Protein AF-A0A183DJX6-F1 (afdb_monomer_lite)

Organism: NCBI:txid637853

pLDDT: mean 77.95, std 17.86, range [21.83, 93.38]

Secondary structure (DSSP, 8-state):
-HHHHHHTT-------------GGGS-HHHHHHHHHHHHHHHHHTT--BTTTB-----TT--HHHHHHHHHHHHHTTSTT-TTGGGG-SS--GGGT--HHHHHHHHHS---S----

Structure (mmCIF, N/CA/C/O backbone):
data_AF-A0A183DJX6-F1
#
_entry.id   AF-A0A183DJX6-F1
#
loop_
_atom_site.group_PDB
_atom_site.id
_atom_site.type_symbol
_atom_site.label_atom_id
_atom_site.label_alt_id
_atom_site.label_comp_id
_atom_site.label_asym_id
_atom_site.label_entity_id
_atom_site.label_seq_id
_atom_site.pdbx_PDB_ins_code
_atom_site.Cartn_x
_atom_site.Cartn_y
_atom_site.Cartn_z
_atom_site.occupancy
_atom_site.B_iso_or_equiv
_atom_site.auth_seq_id
_atom_site.auth_comp_id
_atom_site.auth_asym_id
_atom_site.auth_atom_id
_atom_site.pdbx_PDB_model_num
ATOM 1 N N . MET A 1 1 ? 10.199 12.343 -1.293 1.00 81.25 1 MET A N 1
ATOM 2 C CA . MET A 1 1 ? 11.125 11.190 -1.149 1.00 81.25 1 MET A CA 1
ATOM 3 C C . MET A 1 1 ? 12.260 11.172 -2.176 1.00 81.25 1 MET A C 1
ATOM 5 O O . MET A 1 1 ? 13.326 10.676 -1.841 1.00 81.25 1 MET A O 1
ATOM 9 N N . THR A 1 2 ? 12.103 11.787 -3.354 1.00 85.50 2 THR A N 1
ATOM 10 C CA . THR A 1 2 ? 13.081 11.759 -4.461 1.00 85.50 2 THR A CA 1
ATOM 11 C C . THR A 1 2 ? 14.507 12.146 -4.058 1.00 85.50 2 THR A C 1
ATOM 13 O O . THR A 1 2 ? 15.436 11.381 -4.288 1.00 85.50 2 THR A O 1
ATOM 16 N N . TYR A 1 3 ? 14.692 13.286 -3.381 1.00 87.75 3 TYR A N 1
ATOM 17 C CA . TYR A 1 3 ? 16.031 13.732 -2.968 1.00 87.75 3 TYR A CA 1
ATOM 18 C C . TYR A 1 3 ? 16.688 12.803 -1.940 1.00 87.75 3 TYR A C 1
ATOM 20 O O . TYR A 1 3 ? 17.897 12.604 -1.975 1.00 87.75 3 TYR A O 1
ATOM 28 N N . LYS A 1 4 ? 15.901 12.183 -1.052 1.00 82.75 4 LYS A N 1
ATOM 29 C CA . LYS A 1 4 ? 16.416 11.230 -0.059 1.00 82.75 4 LYS A CA 1
ATOM 30 C C . LYS A 1 4 ? 16.938 9.962 -0.739 1.00 82.75 4 LYS A C 1
ATOM 32 O O . LYS A 1 4 ? 18.024 9.500 -0.409 1.00 82.75 4 LYS A O 1
ATOM 37 N N . CYS A 1 5 ? 16.187 9.437 -1.708 1.00 83.81 5 CYS A N 1
ATOM 38 C CA . CYS A 1 5 ? 16.594 8.272 -2.495 1.00 83.81 5 CYS A CA 1
ATOM 39 C C . CYS A 1 5 ? 17.834 8.571 -3.351 1.00 83.81 5 CYS A C 1
ATOM 41 O O . CYS A 1 5 ? 18.732 7.737 -3.413 1.00 83.81 5 CYS A O 1
ATOM 43 N N . ALA A 1 6 ? 17.935 9.783 -3.913 1.00 89.19 6 ALA A N 1
ATOM 44 C CA . ALA A 1 6 ? 19.111 10.218 -4.667 1.00 89.19 6 ALA A CA 1
ATOM 45 C C . ALA A 1 6 ? 20.386 10.257 -3.805 1.00 89.19 6 ALA A C 1
ATOM 47 O O . ALA A 1 6 ? 21.426 9.769 -4.236 1.00 89.19 6 ALA A O 1
ATOM 48 N N . VAL A 1 7 ? 20.301 10.776 -2.574 1.00 90.81 7 VAL A N 1
ATOM 49 C CA . VAL A 1 7 ? 21.437 10.807 -1.631 1.00 90.81 7 VAL A CA 1
ATOM 50 C C . VAL A 1 7 ? 21.836 9.400 -1.174 1.00 90.81 7 VAL A C 1
ATOM 52 O O . VAL A 1 7 ? 23.016 9.120 -1.006 1.00 90.81 7 VAL A O 1
ATOM 55 N N . ALA A 1 8 ? 20.866 8.502 -0.989 1.00 86.75 8 ALA A N 1
ATOM 56 C CA . ALA A 1 8 ? 21.113 7.125 -0.561 1.00 86.75 8 ALA A CA 1
ATOM 57 C C . ALA A 1 8 ? 21.484 6.166 -1.712 1.00 86.75 8 ALA A C 1
ATOM 59 O O . ALA A 1 8 ? 21.614 4.968 -1.471 1.00 86.75 8 ALA A O 1
ATOM 60 N N . HIS A 1 9 ? 21.630 6.664 -2.947 1.00 87.19 9 HIS A N 1
ATOM 61 C CA . HIS A 1 9 ? 21.872 5.857 -4.151 1.00 87.19 9 HIS A CA 1
ATOM 62 C C . HIS A 1 9 ? 20.843 4.730 -4.367 1.00 87.19 9 HIS A C 1
ATOM 64 O O . HIS A 1 9 ? 21.174 3.652 -4.857 1.00 87.19 9 HIS A O 1
ATOM 70 N N . VAL A 1 10 ? 19.579 4.982 -4.015 1.00 86.00 10 VAL A N 1
ATOM 71 C CA . VAL A 1 10 ? 18.480 4.029 -4.204 1.00 86.00 10 VAL A CA 1
ATOM 72 C C . VAL A 1 10 ? 17.681 4.418 -5.455 1.00 86.00 10 VAL A C 1
ATOM 74 O O . VAL A 1 10 ? 17.206 5.556 -5.524 1.00 86.00 10 VAL A O 1
ATOM 77 N N . PRO A 1 11 ? 17.487 3.509 -6.432 1.00 87.44 11 PRO A N 1
ATOM 78 C CA . PRO A 1 11 ? 16.845 3.811 -7.712 1.00 87.44 11 PRO A CA 1
ATOM 79 C C . PRO A 1 11 ? 15.308 3.843 -7.608 1.00 87.44 11 PRO A C 1
ATOM 81 O O . PRO A 1 11 ? 14.613 3.141 -8.336 1.00 87.44 11 PRO A O 1
ATOM 84 N N . PHE A 1 12 ? 14.765 4.664 -6.705 1.00 85.88 12 PHE A N 1
ATOM 85 C CA . PHE A 1 12 ? 13.323 4.885 -6.573 1.00 85.88 12 PHE A CA 1
ATOM 86 C C . PHE A 1 12 ? 12.951 6.354 -6.767 1.00 85.88 12 PHE A C 1
ATOM 88 O O . PHE A 1 12 ? 13.629 7.268 -6.288 1.00 85.88 12 PHE A O 1
ATOM 95 N N . GLY A 1 13 ? 11.826 6.565 -7.454 1.00 86.56 13 GLY A N 1
ATOM 96 C CA . GLY A 1 13 ? 11.147 7.854 -7.508 1.00 86.56 13 GLY A CA 1
ATOM 97 C C . GLY A 1 13 ? 10.551 8.230 -6.151 1.00 86.56 13 GLY A C 1
ATOM 98 O O . GLY A 1 13 ? 10.420 7.410 -5.244 1.00 86.56 13 GLY A O 1
ATOM 99 N N . GLY A 1 14 ? 10.198 9.503 -5.981 1.00 86.88 14 GLY A N 1
ATOM 100 C CA . GLY A 1 14 ? 9.513 9.948 -4.776 1.00 86.88 14 GLY A CA 1
ATOM 101 C C . GLY A 1 14 ? 8.005 9.963 -4.954 1.00 86.88 14 GLY A C 1
ATOM 102 O O . GLY A 1 14 ? 7.503 10.818 -5.673 1.00 86.88 14 GLY A O 1
ATOM 103 N N . ALA A 1 15 ? 7.306 9.112 -4.211 1.00 85.62 15 ALA A N 1
ATOM 104 C CA . ALA A 1 15 ? 5.854 9.139 -4.083 1.00 85.62 15 ALA A CA 1
ATOM 105 C C . ALA A 1 15 ? 5.441 9.251 -2.609 1.00 85.62 15 ALA A C 1
ATOM 107 O O . ALA A 1 15 ? 6.216 8.937 -1.696 1.00 85.62 15 ALA A O 1
ATOM 108 N N . LYS A 1 16 ? 4.231 9.766 -2.379 1.00 85.19 16 LYS A N 1
ATOM 109 C CA . LYS A 1 16 ? 3.613 9.848 -1.058 1.00 85.19 16 LYS A CA 1
ATOM 110 C C . LYS A 1 16 ? 2.096 9.836 -1.195 1.00 85.19 16 LYS A C 1
ATOM 112 O O . LYS A 1 16 ? 1.538 10.643 -1.933 1.00 85.19 16 LYS A O 1
ATOM 117 N N . GLY A 1 17 ? 1.445 8.935 -0.469 1.00 81.69 17 GLY A N 1
ATOM 118 C CA . GLY A 1 17 ? -0.008 8.868 -0.346 1.00 81.69 17 GLY A CA 1
ATOM 119 C C . GLY A 1 17 ? -0.428 9.086 1.102 1.00 81.69 17 GLY A C 1
ATOM 120 O O . GLY A 1 17 ? 0.295 8.707 2.023 1.00 81.69 17 GLY A O 1
ATOM 121 N N . GLY A 1 18 ? -1.594 9.694 1.305 1.00 85.19 18 GLY A N 1
ATOM 122 C CA . GLY A 1 18 ? -2.151 9.931 2.631 1.00 85.19 18 GLY A CA 1
ATOM 123 C C . GLY A 1 18 ? -3.674 9.935 2.609 1.00 85.19 18 GLY A C 1
ATOM 124 O O . GLY A 1 18 ? -4.294 10.364 1.636 1.00 85.19 18 GLY A O 1
ATOM 125 N N . VAL A 1 19 ? -4.274 9.465 3.702 1.00 85.38 19 VAL A N 1
ATOM 126 C CA . VAL A 1 19 ? -5.723 9.498 3.923 1.00 85.38 19 VAL A CA 1
ATOM 127 C C . VAL A 1 19 ? -6.002 10.433 5.087 1.00 85.38 19 VAL A C 1
ATOM 129 O O . VAL A 1 19 ? -5.437 10.276 6.167 1.00 85.38 19 VAL A O 1
ATOM 132 N N . LYS A 1 20 ? -6.889 11.409 4.885 1.00 87.25 20 LYS A N 1
ATOM 133 C CA . LYS A 1 20 ? -7.293 12.352 5.932 1.00 87.25 20 LYS A CA 1
ATOM 134 C C . LYS A 1 20 ? -8.287 11.687 6.890 1.00 87.25 20 LYS A C 1
ATOM 136 O O . LYS A 1 20 ? -9.493 11.891 6.772 1.00 87.25 20 LYS A O 1
ATOM 141 N N . ILE A 1 21 ? -7.777 10.880 7.817 1.00 86.19 21 ILE A N 1
ATOM 142 C CA . ILE A 1 21 ? -8.553 10.225 8.877 1.00 86.19 21 ILE A CA 1
ATOM 143 C C . ILE A 1 21 ? -7.840 10.328 10.224 1.00 86.19 21 ILE A C 1
ATOM 145 O O . ILE A 1 21 ? -6.615 10.288 10.296 1.00 86.19 21 ILE A O 1
ATOM 149 N N . ASP A 1 22 ? -8.625 10.414 11.297 1.00 86.38 22 ASP A N 1
ATOM 150 C CA . ASP A 1 22 ? -8.123 10.314 12.666 1.00 86.38 22 ASP A CA 1
ATOM 151 C C . ASP A 1 22 ? -8.227 8.851 13.132 1.00 86.38 22 ASP A C 1
ATOM 153 O O . ASP A 1 22 ? -9.331 8.418 13.471 1.00 86.38 22 ASP A O 1
ATOM 157 N N . PRO A 1 23 ? -7.130 8.076 13.220 1.00 80.12 23 PRO A N 1
ATOM 158 C CA . PRO A 1 23 ? -7.194 6.636 13.508 1.00 80.12 23 PRO A CA 1
ATOM 159 C C . PRO A 1 23 ? -7.792 6.311 14.886 1.00 80.12 23 PRO A C 1
ATOM 161 O O . PRO A 1 23 ? -8.281 5.213 15.102 1.00 80.12 23 PRO A O 1
ATOM 164 N N . LYS A 1 24 ? -7.805 7.273 15.817 1.00 85.19 24 LYS A N 1
ATOM 165 C CA . LYS A 1 24 ? -8.392 7.114 17.159 1.00 85.19 24 LYS A CA 1
ATOM 166 C C . LYS A 1 24 ? -9.923 7.125 17.174 1.00 85.19 24 LYS A C 1
ATOM 168 O O . LYS A 1 24 ? -10.511 6.738 18.176 1.00 85.19 24 LYS A O 1
ATOM 173 N N . LYS A 1 25 ? -10.559 7.642 16.119 1.00 89.94 25 LYS 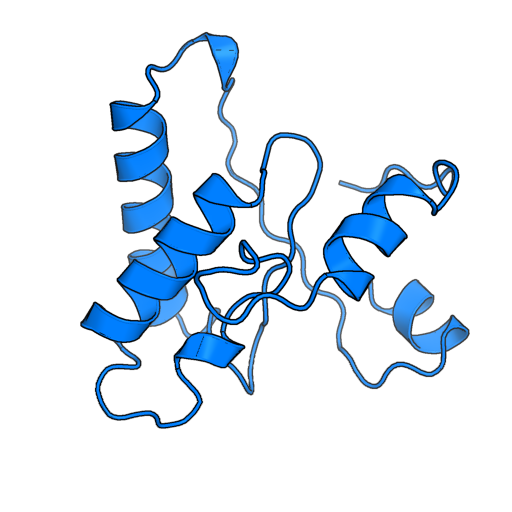A N 1
ATOM 174 C CA . LYS A 1 25 ? -12.022 7.774 16.037 1.00 89.94 25 LYS A CA 1
ATOM 175 C C . LYS A 1 25 ? -12.691 6.577 15.364 1.00 89.94 25 LYS A C 1
ATOM 177 O O . LYS A 1 25 ? -13.914 6.511 15.371 1.00 89.94 25 LYS A O 1
ATOM 182 N N . TYR A 1 26 ? -11.905 5.670 14.790 1.00 88.75 26 TYR A N 1
ATOM 183 C CA . TYR A 1 26 ? -12.393 4.532 14.025 1.00 88.75 26 TYR A CA 1
ATOM 184 C C . TYR A 1 26 ? -12.019 3.224 14.702 1.00 88.75 26 TYR A C 1
ATOM 186 O O . TYR A 1 26 ? -10.992 3.109 15.372 1.00 88.75 26 TYR A O 1
ATOM 194 N N . THR A 1 27 ? -12.864 2.227 14.495 1.00 92.81 27 THR A N 1
ATOM 195 C CA . THR A 1 27 ? -12.583 0.847 14.885 1.00 92.81 27 THR A CA 1
ATOM 196 C C . THR A 1 27 ? -11.608 0.199 13.904 1.00 92.81 27 THR A C 1
ATOM 198 O O . THR A 1 27 ? -11.473 0.625 12.756 1.00 92.81 27 THR A O 1
ATOM 201 N N . GLU A 1 28 ? -10.934 -0.871 14.328 1.00 88.38 28 GLU A N 1
ATOM 202 C CA . GLU A 1 28 ? -9.983 -1.585 13.463 1.00 88.38 28 GLU A CA 1
ATOM 203 C C . GLU A 1 28 ? -10.636 -2.101 12.177 1.00 88.38 28 GLU A C 1
ATOM 205 O O . GLU A 1 28 ? -10.040 -2.021 11.106 1.00 88.38 28 GLU A O 1
ATOM 210 N N . TYR A 1 29 ? -11.891 -2.543 12.271 1.00 90.88 29 TYR A N 1
ATOM 211 C CA . TYR A 1 29 ? -12.671 -3.015 11.131 1.00 90.88 29 TYR A CA 1
ATOM 212 C C . TYR A 1 29 ? -12.961 -1.905 10.107 1.00 90.88 29 TYR A C 1
ATOM 214 O O . TYR A 1 29 ? -12.898 -2.118 8.895 1.00 90.88 29 TYR A O 1
ATOM 222 N N . GLU A 1 30 ? -13.256 -0.690 10.573 1.00 91.44 30 GLU A N 1
ATOM 223 C CA . GLU A 1 30 ? -13.463 0.458 9.687 1.00 91.44 30 GLU A CA 1
ATOM 224 C C . GLU A 1 30 ? -12.158 0.879 9.011 1.00 91.44 30 GLU A C 1
ATOM 226 O O . GLU A 1 30 ? -12.156 1.151 7.809 1.00 91.44 30 GLU A O 1
ATOM 231 N N . ILE A 1 31 ? -11.044 0.875 9.750 1.00 91.00 31 ILE A N 1
ATOM 232 C CA . ILE A 1 31 ? -9.713 1.172 9.205 1.00 91.00 31 ILE A CA 1
ATOM 233 C C . ILE A 1 31 ? -9.337 0.145 8.137 1.00 91.00 31 ILE A C 1
ATOM 235 O O . ILE A 1 31 ? -8.854 0.526 7.069 1.00 91.00 31 ILE A O 1
ATOM 239 N N . GLU A 1 32 ? -9.605 -1.139 8.376 1.00 92.06 32 GLU A N 1
ATOM 240 C CA . GLU A 1 32 ? -9.388 -2.193 7.389 1.00 92.06 32 GLU A CA 1
ATOM 241 C C . GLU A 1 32 ? -10.199 -1.926 6.118 1.00 92.06 32 GLU A C 1
ATOM 243 O O . GLU A 1 32 ? -9.650 -1.902 5.015 1.00 92.06 32 GLU A O 1
ATOM 248 N N . LYS A 1 33 ? -11.498 -1.644 6.257 1.00 93.25 33 LYS A N 1
ATOM 249 C CA . LYS A 1 33 ? -12.381 -1.367 5.118 1.00 93.25 33 LYS A CA 1
ATOM 250 C C . LYS A 1 33 ? -11.929 -0.146 4.315 1.00 93.25 33 LYS A C 1
ATOM 252 O O . LYS A 1 33 ? -11.951 -0.185 3.083 1.00 93.25 33 LYS A O 1
ATOM 257 N N . ILE A 1 34 ? -11.507 0.922 4.994 1.00 91.75 34 ILE A N 1
ATOM 258 C CA . ILE A 1 34 ? -10.963 2.130 4.359 1.00 91.75 34 ILE A CA 1
ATOM 259 C C . ILE A 1 34 ? -9.673 1.792 3.610 1.00 91.75 34 ILE A C 1
ATOM 261 O O . ILE A 1 34 ? -9.542 2.148 2.439 1.00 91.75 34 ILE A O 1
ATOM 265 N N . THR A 1 35 ? -8.758 1.065 4.255 1.00 91.62 35 THR A N 1
ATOM 266 C CA . THR A 1 35 ? -7.466 0.674 3.678 1.00 91.62 35 THR A CA 1
ATOM 267 C C . THR A 1 35 ? -7.662 -0.157 2.418 1.00 91.62 35 THR A C 1
ATOM 269 O O . THR A 1 35 ? -7.177 0.223 1.356 1.00 91.62 35 THR A O 1
ATOM 272 N N . ARG A 1 36 ? -8.466 -1.225 2.493 1.00 93.38 36 ARG A N 1
ATOM 273 C CA . ARG A 1 36 ? -8.774 -2.085 1.343 1.00 93.38 36 ARG A CA 1
ATOM 274 C C . ARG A 1 36 ? -9.430 -1.291 0.211 1.00 93.38 36 ARG A C 1
ATOM 276 O O . ARG A 1 36 ? -9.047 -1.428 -0.950 1.00 93.38 36 ARG A O 1
ATOM 283 N N . ARG A 1 37 ? -10.402 -0.419 0.519 1.00 92.25 37 ARG A N 1
ATOM 284 C CA . ARG A 1 37 ? -11.075 0.375 -0.522 1.00 92.25 37 ARG A CA 1
ATOM 285 C C . ARG A 1 37 ? -10.116 1.344 -1.204 1.00 92.25 37 ARG A C 1
ATOM 287 O O . ARG A 1 37 ? -10.149 1.455 -2.426 1.00 92.25 37 ARG A O 1
ATOM 294 N N . MET A 1 38 ? -9.265 2.011 -0.433 1.00 90.88 38 MET A N 1
ATOM 295 C CA . MET A 1 38 ? -8.224 2.890 -0.955 1.00 90.88 38 MET A CA 1
ATOM 296 C C . MET A 1 38 ? -7.286 2.133 -1.903 1.00 90.88 38 MET A C 1
ATOM 298 O O . MET A 1 38 ? -7.031 2.609 -3.007 1.00 90.88 38 MET A O 1
ATOM 302 N N . THR A 1 39 ? -6.825 0.943 -1.510 1.00 91.19 39 THR A N 1
ATOM 303 C CA . THR A 1 39 ? -5.959 0.095 -2.340 1.00 91.19 39 THR A CA 1
ATOM 304 C C . THR A 1 39 ? -6.587 -0.205 -3.695 1.00 91.19 39 THR A C 1
ATOM 306 O O . THR A 1 39 ? -5.925 -0.064 -4.719 1.00 91.19 39 THR A O 1
ATOM 309 N N . VAL A 1 40 ? -7.875 -0.559 -3.722 1.00 91.81 40 VAL A N 1
ATOM 310 C CA . VAL A 1 40 ? -8.594 -0.834 -4.975 1.00 91.81 40 VAL A CA 1
ATOM 311 C C . VAL A 1 40 ? -8.659 0.403 -5.871 1.00 91.81 40 VAL A C 1
ATOM 313 O O . VAL A 1 40 ? -8.460 0.294 -7.079 1.00 91.81 40 VAL A O 1
ATOM 316 N N . GLU A 1 41 ? -8.928 1.584 -5.311 1.00 91.06 41 GLU A N 1
ATOM 317 C CA . GLU A 1 41 ? -8.975 2.824 -6.097 1.00 91.06 41 GLU A CA 1
ATOM 318 C C . GLU A 1 41 ? -7.594 3.212 -6.651 1.00 91.06 41 GLU A C 1
ATOM 320 O O . GLU A 1 41 ? -7.498 3.661 -7.795 1.00 91.06 41 GLU A O 1
ATOM 325 N N . PHE A 1 42 ? -6.518 3.005 -5.886 1.00 88.88 42 PHE A N 1
ATOM 326 C CA . PHE A 1 42 ? -5.154 3.244 -6.364 1.00 88.88 42 PHE A CA 1
ATOM 327 C C . PHE A 1 42 ? -4.716 2.241 -7.426 1.00 88.88 42 PHE A C 1
ATOM 329 O O . PHE A 1 42 ? -4.151 2.649 -8.440 1.00 88.88 42 PHE A O 1
ATOM 336 N N . ALA A 1 43 ? -5.041 0.961 -7.244 1.00 87.62 43 ALA A N 1
ATOM 337 C CA . ALA A 1 43 ? -4.736 -0.079 -8.217 1.00 87.62 43 ALA A CA 1
ATOM 338 C C . ALA A 1 43 ? -5.445 0.186 -9.556 1.00 87.62 43 ALA A C 1
ATOM 340 O O . ALA A 1 43 ? -4.816 0.136 -10.608 1.00 87.62 43 ALA A O 1
ATOM 341 N N . LYS A 1 44 ? -6.726 0.583 -9.528 1.00 87.56 44 LYS A N 1
ATOM 342 C CA . LYS A 1 44 ? -7.483 0.947 -10.742 1.00 87.56 44 LYS A CA 1
ATOM 343 C C . LYS A 1 44 ? -6.895 2.133 -11.499 1.00 87.56 44 LYS A C 1
ATOM 345 O O . LYS A 1 44 ? -6.993 2.186 -12.720 1.00 87.56 44 LYS A O 1
ATOM 350 N N . LYS A 1 45 ? -6.325 3.101 -10.780 1.00 87.06 45 LYS A N 1
ATOM 351 C CA . LYS A 1 45 ? -5.712 4.298 -11.368 1.00 87.06 45 LYS A CA 1
ATOM 352 C C . LYS A 1 45 ? -4.250 4.093 -11.782 1.00 87.06 45 LYS A C 1
ATOM 354 O O . LYS A 1 45 ? -3.654 5.028 -12.304 1.00 87.06 45 LYS A O 1
ATOM 359 N N . GLY A 1 46 ? -3.674 2.911 -11.552 1.00 83.56 46 GLY A N 1
ATOM 360 C CA . GLY A 1 46 ? -2.271 2.627 -11.862 1.00 83.56 46 GLY A CA 1
ATOM 361 C C . GLY A 1 46 ? -1.270 3.298 -10.913 1.00 83.56 46 GLY A C 1
ATOM 362 O O . GLY A 1 46 ? -0.106 3.439 -11.266 1.00 83.56 46 GLY A O 1
ATOM 363 N N . PHE A 1 47 ? -1.701 3.708 -9.715 1.00 84.25 47 PHE A N 1
ATOM 364 C CA . PHE A 1 47 ? -0.822 4.253 -8.668 1.00 84.25 47 PHE A CA 1
ATOM 365 C C . PHE A 1 47 ? -0.284 3.179 -7.721 1.00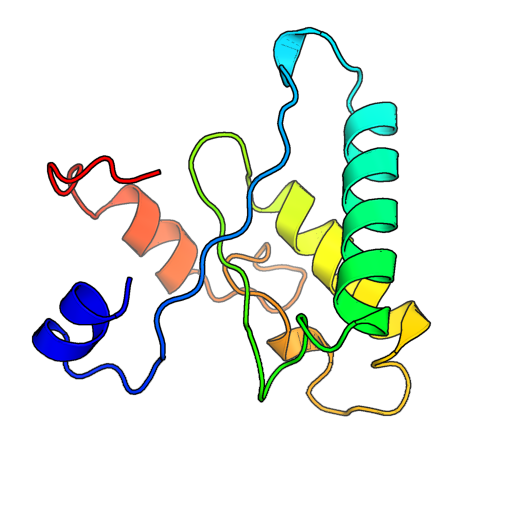 84.25 47 PHE A C 1
ATOM 367 O O . PHE A 1 47 ? 0.335 3.508 -6.721 1.00 84.25 47 PHE A O 1
ATOM 374 N N . LEU A 1 48 ? -0.573 1.904 -7.969 1.00 86.56 48 LEU A N 1
ATOM 375 C CA . LEU A 1 48 ? -0.098 0.814 -7.132 1.00 86.56 48 LEU A CA 1
ATOM 376 C C . LEU A 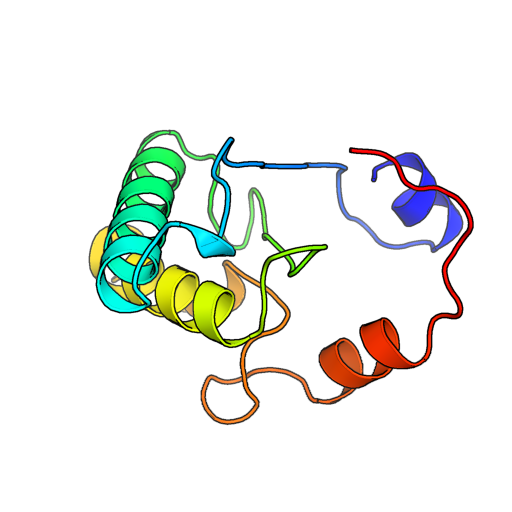1 48 ? 0.343 -0.344 -8.013 1.00 86.56 48 LEU A C 1
ATOM 378 O O . LEU A 1 48 ? -0.443 -0.850 -8.816 1.00 86.56 48 LEU A O 1
ATOM 382 N N . GLY A 1 49 ? 1.589 -0.768 -7.837 1.00 84.25 49 GLY A N 1
ATOM 383 C CA . GLY A 1 49 ? 2.116 -1.949 -8.498 1.00 84.25 49 GLY A CA 1
ATOM 384 C C . GLY A 1 49 ? 3.625 -2.083 -8.334 1.00 84.25 49 GLY A C 1
ATOM 385 O O . GLY A 1 49 ? 4.310 -1.076 -8.151 1.00 84.25 49 GLY A O 1
ATOM 386 N N . PRO A 1 50 ? 4.159 -3.310 -8.430 1.00 84.38 50 PRO A N 1
ATOM 387 C CA . PRO A 1 50 ? 5.558 -3.606 -8.115 1.00 84.38 50 PRO A CA 1
ATOM 388 C C . PRO A 1 50 ? 6.565 -2.822 -8.974 1.00 84.38 50 PRO A C 1
ATOM 390 O O . PRO A 1 50 ? 7.652 -2.503 -8.504 1.00 84.38 50 PRO A O 1
ATOM 393 N N . GLY A 1 51 ? 6.198 -2.471 -10.212 1.00 83.56 51 GLY A N 1
ATOM 394 C CA . GLY A 1 51 ? 7.027 -1.672 -11.124 1.00 83.56 51 GLY A CA 1
ATOM 395 C C . GLY A 1 51 ? 6.624 -0.199 -11.261 1.00 83.56 51 GLY A C 1
ATOM 396 O O . GLY A 1 51 ? 7.188 0.492 -12.104 1.00 83.56 51 GLY A O 1
ATOM 397 N N . LEU A 1 52 ? 5.633 0.274 -10.500 1.00 85.25 52 LEU A N 1
ATOM 398 C CA . LEU A 1 52 ? 5.074 1.627 -10.626 1.00 85.25 52 LEU A CA 1
ATOM 399 C C . LEU A 1 52 ? 5.307 2.435 -9.352 1.00 85.25 52 LEU A C 1
ATOM 401 O O . LEU A 1 52 ? 6.128 3.349 -9.330 1.00 85.25 52 LEU A O 1
ATOM 405 N N . ASP A 1 53 ? 4.584 2.077 -8.295 1.00 86.12 53 ASP A N 1
ATOM 406 C CA . ASP A 1 53 ? 4.691 2.699 -6.984 1.00 86.12 53 ASP A CA 1
ATOM 407 C C . ASP A 1 53 ? 4.465 1.638 -5.908 1.00 86.12 53 ASP A C 1
ATOM 409 O O . ASP A 1 53 ? 3.509 0.853 -5.956 1.00 86.12 53 ASP A O 1
ATOM 413 N N . VAL A 1 54 ? 5.392 1.622 -4.956 1.00 87.38 54 VAL A N 1
ATOM 414 C CA . VAL A 1 54 ? 5.502 0.625 -3.898 1.00 87.38 54 VAL A CA 1
ATOM 415 C C . VAL A 1 54 ? 5.386 1.357 -2.559 1.00 87.38 54 VAL A C 1
ATOM 417 O O . VAL A 1 54 ? 6.385 1.880 -2.055 1.00 87.38 54 VAL A O 1
ATOM 420 N N . PRO A 1 55 ? 4.182 1.426 -1.958 1.00 86.75 55 PRO A N 1
ATOM 421 C CA . PRO A 1 55 ? 3.981 2.038 -0.654 1.00 86.75 55 PRO A CA 1
ATOM 422 C C . PRO A 1 55 ? 4.850 1.420 0.445 1.00 86.75 55 PRO A C 1
ATOM 424 O O . PRO A 1 55 ? 5.226 0.245 0.413 1.00 86.75 55 PRO A O 1
ATOM 427 N N . ALA A 1 56 ? 5.130 2.235 1.456 1.00 86.50 56 ALA A N 1
ATOM 428 C CA . ALA A 1 56 ? 5.847 1.866 2.668 1.00 86.50 56 ALA A CA 1
ATOM 429 C C . ALA A 1 56 ? 5.104 2.428 3.890 1.00 86.50 56 ALA A C 1
ATOM 431 O O . ALA A 1 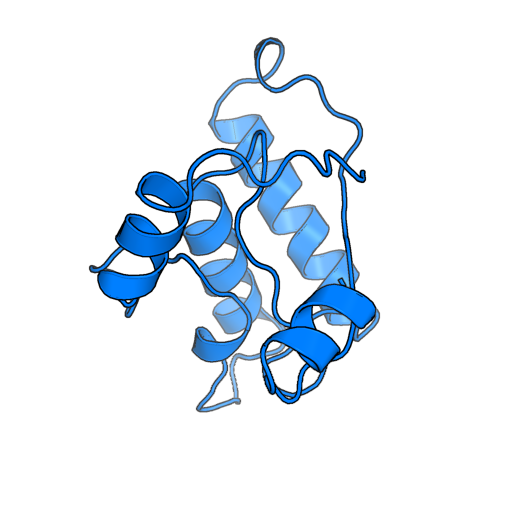56 ? 4.418 3.449 3.757 1.00 86.50 56 ALA A O 1
ATOM 432 N N . PRO A 1 57 ? 5.248 1.816 5.079 1.00 85.69 57 PRO A N 1
ATOM 433 C CA . PRO A 1 57 ? 4.600 2.323 6.273 1.00 85.69 57 PRO A CA 1
ATOM 434 C C . PRO A 1 57 ? 5.208 3.655 6.707 1.00 85.69 57 PRO A C 1
ATOM 436 O O . PRO A 1 57 ? 6.420 3.878 6.645 1.00 85.69 57 PRO A O 1
ATOM 439 N N . ASP A 1 58 ? 4.322 4.531 7.158 1.00 84.75 58 ASP A N 1
ATOM 440 C CA . ASP A 1 58 ? 4.611 5.856 7.688 1.00 84.75 58 ASP A CA 1
ATOM 441 C C . ASP A 1 58 ? 3.808 6.130 8.973 1.00 84.75 58 ASP A C 1
ATOM 443 O O . ASP A 1 58 ? 3.028 5.291 9.426 1.00 84.75 58 ASP A O 1
ATOM 447 N N . MET A 1 59 ? 3.984 7.312 9.562 1.00 77.00 59 MET A N 1
ATOM 448 C CA . MET A 1 59 ? 3.274 7.796 10.743 1.00 77.00 59 MET A CA 1
ATOM 449 C C . MET A 1 59 ? 1.759 7.545 10.657 1.00 77.00 59 MET A C 1
ATOM 451 O O . MET A 1 59 ? 1.062 8.107 9.818 1.00 77.00 59 MET A O 1
ATOM 455 N N . GLY A 1 60 ? 1.242 6.711 11.563 1.00 77.50 60 GLY A N 1
ATOM 456 C CA . GLY A 1 60 ? -0.179 6.344 11.616 1.00 77.50 60 GLY A CA 1
ATOM 457 C C . GLY A 1 60 ? -0.552 5.079 10.837 1.00 77.50 60 GLY A C 1
ATOM 458 O O . GLY A 1 60 ? -1.704 4.663 10.899 1.00 77.50 60 GLY A O 1
ATOM 459 N N . THR A 1 61 ? 0.408 4.440 10.167 1.00 82.38 61 THR A N 1
ATOM 460 C CA . THR A 1 61 ? 0.259 3.122 9.534 1.00 82.38 61 THR A CA 1
ATOM 461 C C . THR A 1 61 ? 1.305 2.154 10.080 1.00 82.38 61 THR A C 1
ATOM 463 O O . THR A 1 61 ? 2.400 2.544 10.481 1.00 82.38 61 THR A O 1
ATOM 466 N N . SER A 1 62 ? 0.959 0.878 10.124 1.00 84.44 62 SER A N 1
ATOM 467 C CA . SER A 1 62 ? 1.781 -0.202 10.650 1.00 84.44 62 SER A CA 1
ATOM 468 C C . SER A 1 62 ? 1.862 -1.351 9.643 1.00 84.44 62 SER A C 1
ATOM 470 O O . SER A 1 62 ? 1.295 -1.299 8.550 1.00 84.44 62 SER A O 1
ATOM 472 N N . GLU A 1 63 ? 2.557 -2.420 10.023 1.00 85.69 63 GLU A N 1
ATOM 473 C CA . GLU A 1 63 ? 2.646 -3.657 9.238 1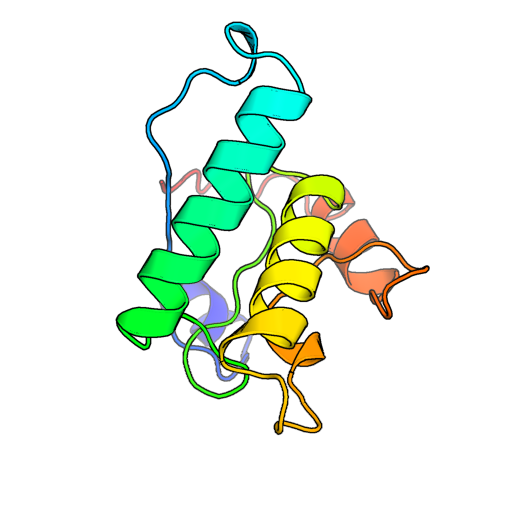.00 85.69 63 GLU A CA 1
ATOM 474 C C . GLU 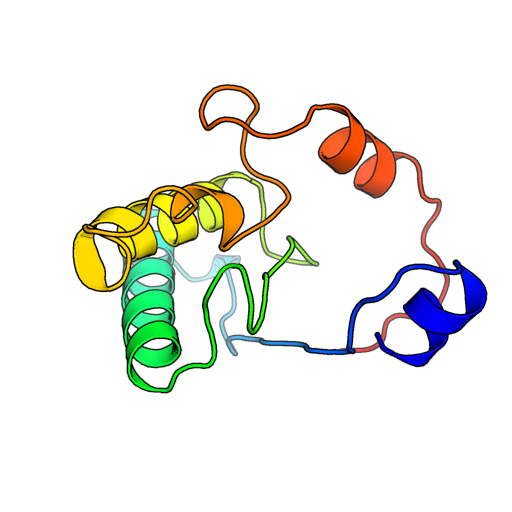A 1 63 ? 1.261 -4.263 8.942 1.00 85.69 63 GLU A C 1
ATOM 476 O O . GLU A 1 63 ? 1.075 -4.921 7.919 1.00 85.69 63 GLU A O 1
ATOM 481 N N . ARG A 1 64 ? 0.268 -4.003 9.807 1.00 87.31 64 ARG A N 1
ATOM 482 C CA . ARG A 1 64 ? -1.116 -4.460 9.640 1.00 87.31 64 ARG A CA 1
ATOM 483 C C . ARG A 1 64 ? -1.750 -3.886 8.376 1.00 87.31 64 ARG A C 1
ATOM 485 O O . ARG A 1 64 ? -2.272 -4.637 7.558 1.00 87.31 64 ARG A O 1
ATOM 492 N N . GLU A 1 65 ? -1.672 -2.570 8.197 1.00 88.56 65 GLU A N 1
ATOM 493 C CA . GLU A 1 65 ? -2.227 -1.894 7.027 1.00 88.56 65 GLU A CA 1
ATOM 494 C C . GLU A 1 65 ? -1.508 -2.348 5.753 1.00 88.56 65 GLU A C 1
ATOM 496 O O . GLU A 1 65 ? -2.158 -2.619 4.746 1.00 88.56 65 GLU A O 1
ATOM 501 N N . MET A 1 66 ? -0.184 -2.527 5.810 1.00 89.31 66 MET A N 1
ATOM 502 C CA . MET A 1 66 ? 0.601 -3.039 4.679 1.00 89.31 66 MET A CA 1
ATOM 503 C C . MET A 1 66 ? 0.195 -4.468 4.291 1.00 89.31 66 MET A C 1
ATOM 505 O O . MET A 1 66 ? 0.135 -4.786 3.103 1.00 89.31 66 MET A O 1
ATOM 509 N N . SER A 1 67 ? -0.139 -5.314 5.271 1.00 89.62 67 SER A N 1
ATOM 510 C CA . SER A 1 67 ? -0.670 -6.661 5.030 1.00 89.62 67 SER A CA 1
ATOM 511 C C . SER A 1 67 ? -1.996 -6.616 4.263 1.00 89.62 67 SER A C 1
ATOM 513 O O . SER A 1 67 ? -2.148 -7.287 3.244 1.00 89.62 67 SER A O 1
ATOM 515 N N . TRP A 1 68 ? -2.931 -5.753 4.677 1.00 91.25 68 TRP A N 1
ATOM 516 C CA . TRP A 1 68 ? -4.217 -5.592 3.988 1.00 91.25 68 TRP A CA 1
ATOM 517 C C . TRP A 1 68 ? -4.077 -5.034 2.570 1.00 91.25 68 TRP A C 1
ATOM 519 O O . TRP A 1 68 ? -4.815 -5.444 1.673 1.00 91.25 68 TRP A O 1
ATOM 529 N N . ILE A 1 69 ? -3.133 -4.113 2.353 1.00 90.38 69 ILE A N 1
ATOM 530 C CA . ILE A 1 69 ? -2.834 -3.564 1.024 1.00 90.38 69 ILE A CA 1
ATOM 531 C C . ILE A 1 69 ? -2.316 -4.673 0.102 1.00 90.38 69 ILE A C 1
ATOM 533 O O . ILE A 1 69 ? -2.801 -4.799 -1.021 1.00 90.38 69 ILE A O 1
ATOM 537 N N . ALA A 1 70 ? -1.374 -5.492 0.576 1.00 89.00 70 ALA A N 1
ATOM 538 C CA . ALA A 1 70 ? -0.823 -6.599 -0.203 1.00 89.00 70 ALA A CA 1
ATOM 539 C C . ALA A 1 70 ? -1.882 -7.649 -0.551 1.00 89.00 70 ALA A C 1
ATOM 541 O O . ALA A 1 70 ? -1.988 -8.045 -1.709 1.00 89.00 70 ALA A O 1
ATOM 542 N N . ASP A 1 71 ? -2.688 -8.048 0.436 1.00 90.38 71 ASP A N 1
ATOM 543 C CA . ASP A 1 71 ? -3.784 -9.005 0.259 1.00 90.38 71 ASP A CA 1
ATOM 544 C C . ASP A 1 71 ? -4.786 -8.504 -0.789 1.00 90.38 71 ASP A C 1
ATOM 546 O O . ASP A 1 71 ? -5.122 -9.195 -1.749 1.00 90.38 71 ASP A O 1
ATOM 550 N N . THR A 1 72 ? -5.197 -7.240 -0.671 1.00 91.00 72 THR A N 1
ATOM 551 C CA . THR A 1 72 ? -6.163 -6.640 -1.597 1.00 91.00 72 THR A CA 1
ATOM 552 C C . THR A 1 72 ? -5.597 -6.501 -3.007 1.00 91.00 72 THR A C 1
ATOM 554 O O . THR A 1 72 ? -6.319 -6.723 -3.979 1.00 91.00 72 THR A O 1
ATOM 557 N N . TYR A 1 73 ? -4.321 -6.135 -3.151 1.00 89.25 73 TYR A N 1
ATOM 558 C CA . TYR A 1 73 ? -3.691 -6.011 -4.463 1.00 89.25 73 TYR A CA 1
ATOM 559 C C . TYR A 1 73 ? -3.565 -7.371 -5.160 1.00 89.25 73 TYR A C 1
ATOM 561 O O . TYR A 1 73 ? -3.973 -7.497 -6.317 1.00 89.25 73 TYR A O 1
ATOM 569 N N . ALA A 1 74 ? -3.094 -8.392 -4.437 1.00 88.19 74 ALA A N 1
ATOM 570 C CA . ALA A 1 74 ? -2.956 -9.755 -4.946 1.00 88.19 74 ALA A CA 1
ATOM 571 C C . ALA A 1 74 ? -4.306 -10.375 -5.341 1.00 88.19 74 ALA A C 1
ATOM 573 O O . ALA A 1 74 ? -4.393 -11.078 -6.341 1.00 88.19 74 ALA A O 1
ATOM 574 N N . GLN A 1 75 ? -5.384 -10.080 -4.609 1.00 87.88 75 GLN A N 1
ATOM 575 C CA . GLN A 1 75 ? -6.722 -10.586 -4.938 1.00 87.88 75 GLN A CA 1
ATOM 576 C C . GLN A 1 75 ? -7.410 -9.852 -6.101 1.00 87.88 75 GLN A C 1
ATOM 578 O O . GLN A 1 75 ? -8.386 -10.367 -6.642 1.00 87.88 75 GLN A O 1
ATOM 583 N N . THR A 1 76 ? -6.967 -8.643 -6.466 1.00 86.44 76 THR A N 1
ATOM 584 C CA . THR A 1 76 ? -7.672 -7.797 -7.446 1.00 86.44 76 THR A CA 1
ATOM 585 C C . THR A 1 76 ? -6.920 -7.672 -8.764 1.00 86.44 76 THR A C 1
ATOM 587 O O . THR A 1 76 ? -7.183 -8.425 -9.695 1.00 86.44 76 THR A O 1
ATOM 590 N N . VAL A 1 77 ? -6.019 -6.696 -8.870 1.00 81.12 77 VAL A N 1
ATOM 591 C CA . VAL A 1 77 ? -5.309 -6.365 -10.115 1.00 81.12 77 VAL A CA 1
ATOM 592 C C . VAL A 1 77 ? -4.105 -7.283 -10.321 1.00 81.12 77 VAL A C 1
ATOM 594 O O . VAL A 1 77 ? -3.825 -7.666 -11.450 1.00 81.12 77 VAL A O 1
ATOM 597 N N . GLY A 1 78 ? -3.437 -7.678 -9.235 1.00 77.62 78 GLY A N 1
ATOM 598 C CA . GLY A 1 78 ? -2.221 -8.486 -9.269 1.00 77.62 78 GLY A CA 1
ATOM 599 C C . GLY A 1 78 ? -2.448 -9.999 -9.263 1.00 77.62 78 GLY A C 1
ATOM 600 O O . GLY A 1 78 ? -1.486 -10.725 -9.063 1.00 77.62 78 GLY A O 1
ATOM 601 N N . TYR A 1 79 ? -3.670 -10.511 -9.462 1.00 79.12 79 TYR A N 1
ATOM 602 C CA . TYR A 1 79 ? -3.937 -11.958 -9.344 1.00 79.12 79 TYR A CA 1
ATOM 603 C C . TYR A 1 79 ? -3.083 -12.815 -10.293 1.00 79.12 79 TYR A C 1
ATOM 605 O O . TYR A 1 79 ? -2.707 -13.939 -9.967 1.00 79.12 79 TYR A O 1
ATOM 613 N N . THR A 1 80 ? -2.758 -12.282 -11.469 1.00 79.44 80 THR A N 1
ATOM 614 C CA . THR A 1 80 ? -1.923 -12.959 -12.469 1.00 79.44 80 THR A CA 1
ATOM 615 C C . THR A 1 80 ? -0.432 -12.653 -12.336 1.00 79.44 80 THR A C 1
ATOM 617 O O . THR A 1 80 ? 0.380 -13.300 -13.000 1.00 79.44 80 THR A O 1
ATOM 620 N N . ASP A 1 81 ? -0.060 -11.677 -11.507 1.00 81.50 81 ASP A N 1
ATOM 621 C CA . ASP A 1 81 ? 1.311 -11.195 -11.402 1.00 81.50 81 ASP A CA 1
ATOM 622 C C . ASP A 1 81 ? 2.096 -12.004 -10.369 1.00 81.50 81 ASP A C 1
ATOM 624 O O . ASP A 1 81 ? 1.728 -12.108 -9.202 1.00 81.50 81 ASP A O 1
ATOM 628 N N . LYS A 1 82 ? 3.241 -12.549 -10.790 1.00 75.06 82 LYS A N 1
ATOM 629 C CA . LYS A 1 82 ? 4.141 -13.308 -9.902 1.00 75.06 82 LYS A CA 1
ATOM 630 C C . LYS A 1 82 ? 4.745 -12.432 -8.803 1.00 75.06 82 LYS A C 1
ATOM 632 O O . LYS A 1 82 ? 4.985 -12.911 -7.702 1.00 75.06 82 LYS A O 1
ATOM 637 N N . ASP A 1 83 ? 4.925 -11.146 -9.099 1.00 83.50 83 ASP A N 1
ATOM 638 C CA . ASP A 1 83 ? 5.477 -10.148 -8.184 1.00 83.50 83 ASP A CA 1
ATOM 639 C C . ASP A 1 83 ? 4.378 -9.339 -7.476 1.00 83.50 83 ASP A C 1
ATOM 641 O O . ASP A 1 83 ? 4.633 -8.246 -6.970 1.00 83.50 83 ASP A O 1
ATOM 645 N N . ALA A 1 84 ? 3.140 -9.845 -7.420 1.00 81.88 84 ALA A N 1
ATOM 646 C CA . ALA A 1 84 ? 2.029 -9.140 -6.781 1.00 81.88 84 ALA A CA 1
ATOM 647 C C . ALA A 1 84 ? 2.322 -8.795 -5.316 1.00 81.88 84 ALA A C 1
ATOM 649 O O . ALA A 1 84 ? 1.985 -7.709 -4.846 1.00 81.88 84 ALA A O 1
ATOM 650 N N . HIS A 1 85 ? 3.033 -9.672 -4.605 1.00 80.88 85 HIS A N 1
ATOM 651 C CA . HIS A 1 85 ? 3.460 -9.402 -3.239 1.00 80.88 85 HIS A CA 1
ATOM 652 C C . HIS A 1 85 ? 4.547 -8.323 -3.155 1.00 80.88 85 HIS A C 1
ATOM 654 O O . HIS A 1 85 ? 4.712 -7.745 -2.091 1.00 80.88 85 HIS A O 1
ATOM 660 N N . ALA A 1 86 ? 5.238 -7.935 -4.227 1.00 83.56 86 ALA A N 1
ATOM 661 C CA . ALA A 1 86 ? 6.196 -6.824 -4.200 1.00 83.56 86 ALA A CA 1
ATOM 662 C C . ALA A 1 86 ? 5.531 -5.431 -4.279 1.00 83.56 86 ALA A C 1
ATOM 664 O O . ALA A 1 86 ? 6.221 -4.417 -4.229 1.00 83.56 86 ALA A O 1
ATOM 665 N N . CYS A 1 87 ? 4.196 -5.348 -4.329 1.00 84.38 87 CYS A N 1
ATOM 666 C CA . CYS A 1 87 ? 3.459 -4.085 -4.432 1.00 84.38 87 CYS A CA 1
ATOM 667 C C . CYS A 1 87 ? 3.559 -3.166 -3.203 1.00 84.38 87 CYS A C 1
ATOM 669 O O . CYS A 1 87 ? 3.107 -2.033 -3.261 1.00 84.38 87 CYS A O 1
ATOM 671 N N . VAL A 1 88 ? 4.065 -3.641 -2.062 1.00 85.69 88 VAL A N 1
ATOM 672 C CA . VAL A 1 88 ? 4.160 -2.860 -0.816 1.00 85.69 88 VAL A CA 1
ATOM 673 C C . VAL A 1 88 ? 5.364 -3.320 0.002 1.00 85.69 88 VAL A C 1
ATOM 675 O O . VAL A 1 88 ? 5.747 -4.485 -0.047 1.00 85.69 88 VAL A O 1
ATOM 678 N N . THR A 1 89 ? 5.966 -2.444 0.792 1.00 84.75 89 THR A N 1
ATOM 679 C CA . THR A 1 89 ? 7.073 -2.777 1.706 1.00 84.75 89 THR A CA 1
ATOM 680 C C . THR A 1 89 ? 6.624 -2.691 3.164 1.00 84.75 89 THR A C 1
ATOM 682 O O . THR A 1 89 ? 5.539 -2.203 3.458 1.00 84.75 89 THR A O 1
ATOM 685 N N . GLY A 1 90 ? 7.426 -3.210 4.101 1.00 80.19 90 GLY A N 1
ATOM 686 C CA . GLY A 1 90 ? 7.076 -3.188 5.530 1.00 80.19 90 GLY A CA 1
ATOM 687 C C . GLY A 1 90 ? 5.925 -4.127 5.908 1.00 80.19 90 GLY A C 1
ATOM 688 O O . GLY A 1 90 ? 5.152 -3.830 6.813 1.00 80.19 90 GLY A O 1
ATOM 689 N N . LYS A 1 91 ? 5.794 -5.250 5.195 1.00 82.31 91 LYS A N 1
ATOM 690 C CA . LYS A 1 91 ? 4.892 -6.348 5.559 1.00 82.31 91 LYS A CA 1
ATOM 691 C C . LYS A 1 91 ? 5.381 -7.085 6.808 1.00 82.31 91 LYS A C 1
ATOM 693 O O . LYS A 1 91 ? 6.588 -7.085 7.058 1.00 82.31 91 LYS A O 1
ATOM 698 N N . PRO A 1 92 ? 4.487 -7.764 7.550 1.00 77.62 92 PRO A N 1
ATOM 699 C CA . PRO A 1 92 ? 4.915 -8.664 8.610 1.00 77.62 92 PRO A CA 1
ATOM 700 C C . PRO A 1 92 ? 5.751 -9.806 8.018 1.00 77.62 92 PRO A C 1
ATOM 702 O O . PRO A 1 92 ? 5.555 -10.206 6.870 1.00 77.62 92 PRO A O 1
ATOM 705 N N . ILE A 1 93 ? 6.657 -10.368 8.819 1.00 76.06 93 ILE A N 1
ATOM 706 C CA . ILE A 1 93 ? 7.574 -11.448 8.399 1.00 76.06 93 ILE A CA 1
ATOM 707 C C . ILE A 1 93 ? 6.811 -12.649 7.818 1.00 76.06 93 ILE A C 1
ATOM 709 O O . ILE A 1 93 ? 7.266 -13.291 6.878 1.00 76.06 93 ILE A O 1
ATOM 713 N N . VAL A 1 94 ? 5.616 -12.912 8.351 1.00 70.56 94 VAL A N 1
ATOM 714 C CA . VAL A 1 94 ? 4.725 -13.996 7.912 1.00 70.56 94 VAL A CA 1
ATOM 715 C C . VAL A 1 94 ? 4.185 -13.775 6.491 1.00 70.56 94 VAL A C 1
ATOM 717 O O . VAL A 1 94 ? 3.902 -14.742 5.797 1.00 70.56 94 VAL A O 1
ATOM 720 N N . ALA A 1 95 ? 4.079 -12.525 6.036 1.00 65.12 95 ALA A N 1
ATOM 721 C CA . ALA A 1 95 ? 3.613 -12.157 4.698 1.00 65.12 95 ALA A CA 1
ATOM 722 C C . ALA A 1 95 ? 4.787 -11.752 3.786 1.00 65.12 95 ALA A C 1
ATOM 724 O O . ALA A 1 95 ? 4.719 -10.742 3.087 1.00 65.12 95 ALA A O 1
ATOM 725 N N . GLU A 1 96 ? 5.893 -12.501 3.849 1.00 63.84 96 GLU A N 1
ATOM 726 C CA . GLU A 1 96 ? 7.112 -12.282 3.045 1.00 63.84 96 GLU A CA 1
ATOM 727 C C . GLU A 1 96 ? 7.816 -10.935 3.314 1.00 63.84 96 GLU A C 1
ATOM 729 O O . GLU A 1 96 ? 8.633 -10.452 2.529 1.00 63.84 96 GLU A O 1
ATOM 734 N N . GLY A 1 97 ? 7.521 -10.305 4.453 1.00 60.06 97 GLY A N 1
ATOM 735 C CA . GLY A 1 97 ? 8.179 -9.081 4.887 1.00 60.06 97 GLY A CA 1
ATOM 736 C C . GLY A 1 97 ? 9.632 -9.303 5.303 1.00 60.06 97 GLY A C 1
ATOM 737 O O . GLY A 1 97 ? 9.958 -10.217 6.060 1.00 60.06 97 GLY A O 1
ATOM 738 N N . THR A 1 98 ? 10.535 -8.426 4.867 1.00 57.00 98 THR A N 1
ATOM 739 C CA . THR A 1 98 ? 11.936 -8.481 5.300 1.00 57.00 98 THR A CA 1
ATOM 740 C C . THR A 1 98 ? 12.092 -7.826 6.676 1.00 57.00 98 THR A C 1
ATOM 742 O O . THR A 1 98 ? 11.900 -6.618 6.819 1.00 57.00 98 THR A O 1
ATOM 745 N N . CYS A 1 99 ? 12.517 -8.600 7.683 1.00 37.22 99 CYS A N 1
ATOM 746 C CA . CYS A 1 99 ? 12.768 -8.129 9.060 1.00 37.22 99 CYS A CA 1
ATOM 747 C C . CYS A 1 99 ? 13.680 -6.883 9.120 1.00 37.22 99 CYS A C 1
ATOM 749 O O . CYS A 1 99 ? 13.510 -6.000 9.964 1.00 37.22 99 CYS A O 1
ATOM 751 N N . PHE A 1 100 ? 14.614 -6.770 8.171 1.00 42.31 100 PHE A N 1
ATOM 752 C CA . PHE A 1 100 ? 15.536 -5.644 8.080 1.00 42.31 100 PHE A CA 1
ATOM 753 C C . PHE A 1 100 ? 14.823 -4.294 7.915 1.00 42.31 100 PHE A C 1
ATOM 755 O O . PHE A 1 100 ? 15.213 -3.336 8.572 1.00 42.31 100 PHE A O 1
ATOM 762 N N . LEU A 1 101 ? 13.751 -4.216 7.117 1.00 55.66 101 LEU A N 1
ATOM 763 C CA . LEU A 1 101 ? 13.021 -2.965 6.858 1.00 55.66 101 LEU A CA 1
ATOM 764 C C . LEU A 1 101 ? 12.270 -2.469 8.099 1.00 55.66 101 LEU A C 1
ATOM 766 O O . LEU A 1 101 ? 12.380 -1.295 8.454 1.00 55.66 101 LEU A O 1
ATOM 770 N N . ILE A 1 102 ? 11.616 -3.386 8.818 1.00 52.69 102 ILE A N 1
ATOM 771 C CA . ILE A 1 102 ? 10.940 -3.102 10.092 1.00 52.69 102 ILE A CA 1
ATOM 772 C C . ILE A 1 102 ? 11.949 -2.560 11.115 1.00 52.69 102 ILE A C 1
ATOM 774 O O . ILE A 1 102 ? 11.699 -1.569 11.809 1.00 52.69 102 ILE A O 1
ATOM 778 N N . CYS A 1 103 ? 13.127 -3.185 11.197 1.00 38.75 103 CYS A N 1
ATOM 779 C CA . CYS A 1 103 ? 14.163 -2.761 12.128 1.00 38.75 103 CYS A CA 1
ATOM 780 C C . CYS A 1 103 ? 14.827 -1.441 11.707 1.00 38.75 103 CYS A C 1
ATOM 782 O O . CYS A 1 103 ? 15.194 -0.657 12.582 1.00 38.75 103 CYS A O 1
ATOM 784 N N . LEU A 1 104 ? 14.968 -1.164 10.406 1.00 53.59 104 LEU A N 1
ATOM 785 C CA . LEU A 1 104 ? 15.563 0.078 9.902 1.00 53.59 104 LEU A CA 1
ATOM 786 C C . LEU A 1 104 ? 14.668 1.286 10.178 1.00 53.59 104 LEU A C 1
ATOM 788 O O . LEU A 1 104 ? 15.172 2.326 10.586 1.00 53.59 104 LEU A O 1
ATOM 792 N N . GLN A 1 105 ? 13.348 1.137 10.043 1.00 55.25 105 GLN A N 1
ATOM 793 C CA . GLN A 1 105 ? 12.387 2.179 10.425 1.00 55.25 105 GLN A CA 1
ATOM 794 C C . GLN A 1 105 ? 12.397 2.464 11.930 1.00 55.25 105 GLN A C 1
ATOM 796 O O . GLN A 1 105 ? 12.193 3.604 12.333 1.00 55.25 105 GLN A O 1
ATOM 801 N N . ARG A 1 106 ? 12.688 1.457 12.765 1.00 48.88 106 ARG A N 1
ATOM 802 C CA . ARG A 1 106 ? 12.817 1.625 14.223 1.00 48.88 106 ARG A CA 1
ATOM 803 C C . ARG A 1 106 ? 14.195 2.118 14.679 1.00 48.88 106 ARG A C 1
ATOM 805 O O . ARG A 1 106 ? 14.288 2.731 15.738 1.00 48.88 106 ARG A O 1
ATOM 812 N N . ARG A 1 107 ? 15.263 1.829 13.925 1.00 41.62 107 ARG A N 1
ATOM 813 C CA . ARG A 1 107 ? 16.649 2.228 14.240 1.00 41.62 107 ARG A CA 1
ATOM 814 C C . ARG A 1 107 ? 17.100 3.511 13.570 1.00 41.62 107 ARG A C 1
ATOM 816 O O . ARG A 1 107 ? 18.097 4.062 14.020 1.00 41.62 107 ARG A O 1
ATOM 823 N N . ALA A 1 108 ? 16.431 3.977 12.519 1.00 45.41 108 ALA A N 1
ATOM 824 C CA . ALA A 1 108 ? 16.684 5.302 11.985 1.00 45.41 108 ALA A CA 1
ATOM 825 C C . ALA A 1 108 ? 16.254 6.310 13.067 1.00 45.41 108 ALA A C 1
ATOM 827 O O . ALA A 1 108 ? 15.048 6.458 13.283 1.00 45.41 108 ALA A O 1
ATOM 828 N N . PRO A 1 109 ? 17.187 6.974 13.786 1.00 38.31 109 PRO A N 1
ATOM 829 C CA . PRO A 1 109 ? 16.796 8.078 14.650 1.00 38.31 109 PRO A CA 1
ATOM 830 C C . PRO A 1 109 ? 16.045 9.053 13.756 1.00 38.31 109 PRO A C 1
ATOM 832 O O . PRO A 1 109 ? 16.489 9.268 12.627 1.00 38.31 109 PRO A O 1
ATOM 835 N N . ALA A 1 110 ? 14.895 9.542 14.224 1.00 38.72 110 ALA A N 1
ATOM 836 C CA . ALA A 1 110 ? 14.038 10.493 13.532 1.00 38.72 110 ALA A CA 1
ATOM 837 C C . ALA A 1 110 ? 14.872 11.420 12.638 1.00 38.72 110 ALA A C 1
ATOM 839 O O . ALA A 1 110 ? 15.475 12.381 13.115 1.00 38.72 110 ALA A O 1
ATOM 840 N N . TRP A 1 111 ? 14.966 11.094 11.344 1.00 31.98 111 TRP A N 1
ATOM 841 C CA . TRP A 1 111 ? 15.573 12.011 10.398 1.00 31.98 111 TRP A CA 1
ATOM 842 C C . TRP A 1 111 ? 14.673 13.244 10.485 1.00 31.98 111 TRP A C 1
ATOM 844 O O . TRP A 1 111 ? 13.460 13.077 10.321 1.00 31.98 111 TRP A O 1
ATOM 854 N N . PRO A 1 112 ? 15.204 14.437 10.806 1.00 27.77 112 PRO A N 1
ATOM 855 C CA . PRO A 1 112 ? 14.436 15.593 11.282 1.00 27.77 112 PRO A CA 1
ATOM 856 C C . PRO A 1 112 ? 13.618 16.272 10.173 1.00 27.77 112 PRO A C 1
ATOM 858 O O . PRO A 1 112 ? 13.378 17.471 10.188 1.00 27.77 112 PRO A O 1
ATOM 861 N N . VAL A 1 113 ? 13.183 15.505 9.182 1.00 28.22 113 VAL A N 1
ATOM 862 C CA . VAL A 1 113 ? 12.394 15.961 8.057 1.00 28.22 113 VAL A CA 1
ATOM 863 C C . VAL A 1 113 ? 11.091 15.178 8.082 1.00 28.22 113 VAL A C 1
ATOM 865 O O . VAL A 1 113 ? 10.856 14.256 7.301 1.00 28.22 113 VAL A O 1
ATOM 868 N N . SER A 1 114 ? 10.255 15.568 9.040 1.00 30.02 114 SER A N 1
ATOM 869 C CA . SER A 1 114 ? 8.808 15.551 8.899 1.00 30.02 114 SER A CA 1
ATOM 870 C C . SER A 1 114 ? 8.450 16.301 7.615 1.00 30.02 114 SER A C 1
ATOM 872 O O . SER A 1 114 ? 8.337 17.525 7.613 1.00 30.02 114 SER A O 1
ATOM 874 N N . LEU A 1 115 ? 8.322 15.575 6.510 1.00 21.83 115 LEU A N 1
ATOM 875 C CA . LEU A 1 115 ? 7.571 16.050 5.361 1.00 21.83 115 LEU A CA 1
ATOM 876 C C . LEU A 1 115 ? 6.429 15.065 5.129 1.00 21.83 115 LEU A C 1
ATOM 878 O O . LEU A 1 115 ? 6.658 13.915 4.741 1.00 21.83 115 LEU A O 1
ATOM 882 N N . PHE A 1 116 ? 5.232 15.561 5.449 1.00 28.77 116 PHE A N 1
ATOM 883 C CA . PHE A 1 116 ? 3.980 15.156 4.825 1.00 28.77 116 PHE A CA 1
ATOM 884 C C . PHE A 1 116 ? 4.131 15.096 3.302 1.00 28.77 116 PHE A C 1
ATOM 886 O O . PHE A 1 116 ? 4.875 15.939 2.744 1.00 28.77 116 PHE A O 1
#

Sequence (116 aa):
MTYKCAVAHVPFGGAKGGVKIDPKKYTEYEIEKITRRMTVEFAKKGFLGPGLDVPAPDMGTSEREMSWIADTYAQTVGYTDKDAHACVTGKPIVAEGTCFLICLQRRAPAWPVSLF

Radius of gyration: 14.31 Å; chains: 1; bounding box: 35×30×30 Å

Foldseek 3Di:
DQVVCVVVVHPDDDDDDDDPDDPVVDDPVVVLVVLLVVLVVCVVVVNWDLPHHAEEDDVPDALVSQQSSLVSQCVPVCVVPPCSNSRYARHDVVSVHDPVVVVCVVPPDPPVDPDD

InterPro domains:
  IPR006097 Glutamate/phenylalanine/leucine/valine/L-tryptophan dehydrogenase, dimerisation domain [PF02812] (1-74)
  IPR033524 Leu/Phe/Val dehydrogenases active site [PS00074] (10-23)
  IPR046346 Aminoacid dehydrogenase-like, N-terminal domain superfamily [SSF53223] (1-97)